Protein AF-A0A269PMN9-F1 (afdb_monomer_lite)

Sequence (134 aa):
MSVNKYFLNYPHYIQTQVMQLIQSNKVKTYLSNKYPTPHNINSDKALYQYANDLKQQYLRNTPQISKALYEKQKDLIQNALGTHTFISRNHGGKLKSKHEIRIAQSLKSAPSEMLKMLVVHELAHFKEKDHNYS

Structure (mmCIF, N/CA/C/O backbone):
data_AF-A0A269PMN9-F1
#
_entry.id   AF-A0A269PMN9-F1
#
loop_
_atom_site.group_PDB
_atom_site.id
_atom_site.type_symbol
_atom_site.label_atom_id
_at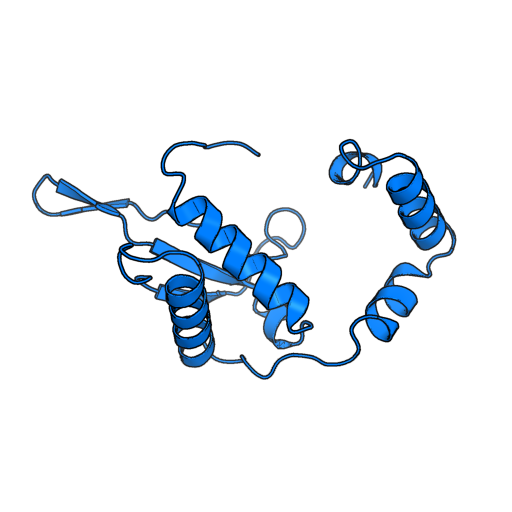om_site.label_alt_id
_atom_site.label_comp_id
_atom_site.label_asym_id
_atom_site.label_entity_id
_atom_site.label_seq_id
_atom_site.pdbx_PDB_ins_code
_atom_site.Cartn_x
_atom_site.Cartn_y
_atom_site.Cartn_z
_atom_site.occupancy
_atom_site.B_iso_or_equiv
_atom_site.auth_seq_id
_atom_site.auth_comp_id
_atom_site.auth_asym_id
_atom_site.auth_atom_id
_atom_site.pdbx_PDB_model_num
ATOM 1 N N . MET A 1 1 ? -13.107 15.926 9.255 1.00 47.47 1 MET A N 1
ATOM 2 C CA . MET A 1 1 ? -13.192 15.591 7.814 1.00 47.47 1 MET A CA 1
ATOM 3 C C . MET A 1 1 ? -14.573 15.040 7.524 1.00 47.47 1 MET A C 1
ATOM 5 O O . MET A 1 1 ? -15.030 14.188 8.273 1.00 47.47 1 MET A O 1
ATOM 9 N N . SER A 1 2 ? -15.240 15.529 6.479 1.00 54.59 2 SER A N 1
ATOM 10 C CA . SER A 1 2 ? -16.531 14.981 6.062 1.00 54.59 2 SER A CA 1
ATOM 11 C C . SER A 1 2 ? -16.298 13.688 5.285 1.00 54.59 2 SER A C 1
ATOM 13 O O . SER A 1 2 ? -15.721 13.702 4.200 1.00 54.59 2 SER A O 1
ATOM 15 N N . VAL A 1 3 ? -16.731 12.574 5.865 1.00 60.06 3 VAL A N 1
ATOM 16 C CA . VAL A 1 3 ? -16.657 11.211 5.308 1.00 60.06 3 VAL A CA 1
ATOM 17 C C . VAL A 1 3 ? -17.305 11.141 3.934 1.00 60.06 3 VAL A C 1
ATOM 19 O O . VAL A 1 3 ? -16.841 10.391 3.080 1.00 60.06 3 VAL A O 1
ATOM 22 N N . ASN A 1 4 ? -18.300 12.002 3.695 1.00 59.62 4 ASN A N 1
ATOM 23 C CA . ASN A 1 4 ? -18.970 12.119 2.413 1.00 59.62 4 ASN A CA 1
ATOM 24 C C . ASN A 1 4 ? -17.971 12.206 1.259 1.00 59.62 4 ASN A C 1
ATOM 26 O O . ASN A 1 4 ? -18.122 11.425 0.333 1.00 59.62 4 ASN A O 1
ATOM 30 N N . LYS A 1 5 ? -16.893 13.006 1.342 1.00 67.44 5 LYS A N 1
ATOM 31 C CA . LYS A 1 5 ? -15.985 13.235 0.198 1.00 67.44 5 LYS A CA 1
ATOM 32 C C . LYS A 1 5 ? -15.399 11.948 -0.410 1.00 67.44 5 LYS A C 1
ATOM 34 O O . LYS A 1 5 ? -15.234 11.894 -1.621 1.00 67.44 5 LYS A O 1
ATOM 39 N N . TYR A 1 6 ? -15.115 10.923 0.396 1.00 70.00 6 TYR A N 1
ATOM 40 C CA . TYR A 1 6 ? -14.498 9.677 -0.085 1.00 70.00 6 TYR A CA 1
ATOM 41 C C . TYR A 1 6 ? -15.510 8.620 -0.541 1.00 70.00 6 TYR A C 1
ATOM 43 O O . TYR A 1 6 ? -15.151 7.715 -1.290 1.00 70.00 6 TYR A O 1
ATOM 51 N N . PHE A 1 7 ? -16.768 8.728 -0.102 1.00 80.69 7 PHE A N 1
ATOM 52 C CA . PHE A 1 7 ? -17.793 7.712 -0.345 1.00 80.69 7 PHE A CA 1
ATOM 53 C C . PHE A 1 7 ? -18.938 8.184 -1.255 1.00 80.69 7 PHE A C 1
ATOM 55 O O . PHE A 1 7 ? -19.815 7.377 -1.552 1.00 80.69 7 PHE A O 1
ATOM 62 N N . LEU A 1 8 ? -18.921 9.438 -1.740 1.00 80.81 8 LEU A N 1
ATOM 63 C CA . LEU A 1 8 ? -19.996 10.022 -2.567 1.00 80.81 8 LEU A CA 1
ATOM 64 C C . LEU A 1 8 ? -20.405 9.139 -3.755 1.00 80.81 8 LEU A C 1
ATOM 66 O O . LEU A 1 8 ? -21.589 9.039 -4.060 1.00 80.81 8 LEU A O 1
ATOM 70 N N . ASN A 1 9 ? -19.434 8.490 -4.398 1.00 84.81 9 ASN A N 1
ATOM 71 C CA . ASN A 1 9 ? -19.658 7.700 -5.612 1.00 84.81 9 ASN A CA 1
ATOM 72 C C . ASN A 1 9 ? -20.007 6.226 -5.333 1.00 84.81 9 ASN A C 1
ATOM 74 O O . ASN A 1 9 ? -20.180 5.449 -6.268 1.00 84.81 9 ASN A O 1
ATOM 78 N N . TYR A 1 10 ? -20.097 5.818 -4.064 1.00 87.31 10 TYR A N 1
ATOM 79 C CA . TYR A 1 10 ? -20.509 4.465 -3.693 1.00 87.31 10 TYR A CA 1
ATOM 80 C C . TYR A 1 10 ? -22.030 4.386 -3.516 1.00 87.31 10 TYR A C 1
ATOM 82 O O . TYR A 1 10 ? -22.654 5.385 -3.156 1.00 87.31 10 TYR A O 1
ATOM 90 N N . PRO A 1 11 ? -22.650 3.206 -3.700 1.00 92.56 11 PRO A N 1
ATOM 91 C CA . PRO A 1 11 ? -24.074 3.022 -3.444 1.00 92.56 11 PRO A CA 1
ATOM 92 C C . PRO A 1 11 ? -24.497 3.487 -2.045 1.00 92.56 11 PRO A C 1
ATOM 94 O O . PRO A 1 11 ? -23.754 3.313 -1.075 1.00 92.56 11 PRO A O 1
ATOM 97 N N . HIS A 1 12 ? -25.722 4.008 -1.921 1.00 89.00 12 HIS A N 1
ATOM 98 C CA . HIS A 1 12 ? -26.209 4.610 -0.675 1.00 89.00 12 HIS A CA 1
ATOM 99 C C . HIS A 1 12 ? -26.077 3.677 0.538 1.00 89.00 12 HIS A C 1
ATOM 101 O O . HIS A 1 12 ? -25.635 4.106 1.598 1.00 89.00 12 HIS A O 1
ATOM 107 N N . TYR A 1 13 ? -26.345 2.378 0.367 1.00 91.44 13 TYR A N 1
ATOM 108 C CA . TYR A 1 13 ? -26.222 1.400 1.451 1.00 91.44 13 TYR A CA 1
ATOM 109 C C . TYR A 1 13 ? -24.791 1.290 2.016 1.00 91.44 13 TYR A C 1
ATOM 111 O O . TYR A 1 13 ? -24.628 1.073 3.216 1.00 91.44 13 TYR A O 1
ATOM 119 N N . ILE A 1 14 ? -23.751 1.476 1.189 1.00 91.06 14 ILE A N 1
ATOM 120 C CA . ILE A 1 14 ? -22.351 1.516 1.640 1.00 91.06 14 ILE A CA 1
ATOM 121 C C . ILE A 1 14 ? -22.097 2.794 2.432 1.00 91.06 14 ILE A C 1
ATOM 123 O O . ILE A 1 14 ? -21.517 2.738 3.515 1.00 91.06 14 ILE A O 1
ATOM 127 N N . GLN A 1 15 ? -22.565 3.936 1.919 1.00 90.56 15 GLN A N 1
ATOM 128 C CA . GLN A 1 15 ? -22.425 5.219 2.607 1.00 90.56 15 GLN A CA 1
ATOM 129 C C . GLN A 1 15 ? -23.058 5.153 4.004 1.00 90.56 15 GLN A C 1
ATOM 131 O O . GLN A 1 15 ? -22.416 5.521 4.988 1.00 90.56 15 GLN A O 1
ATOM 136 N N . THR A 1 16 ? -24.271 4.601 4.117 1.00 91.50 16 THR A N 1
ATOM 137 C CA . THR A 1 16 ? -24.971 4.425 5.395 1.00 91.50 16 THR A CA 1
ATOM 138 C C . THR A 1 16 ? -24.180 3.553 6.369 1.00 91.50 16 THR A C 1
ATOM 140 O O . THR A 1 16 ? -23.981 3.956 7.513 1.00 91.50 16 THR A O 1
ATOM 143 N N . GLN A 1 17 ? -23.685 2.390 5.932 1.00 91.31 17 GLN A N 1
ATOM 144 C CA . GLN A 1 17 ? -22.903 1.489 6.791 1.00 91.31 17 GLN A CA 1
ATOM 145 C C . GLN A 1 17 ? -21.628 2.158 7.314 1.00 91.31 17 GLN A C 1
ATOM 147 O O . GLN A 1 17 ? -21.309 2.069 8.501 1.00 91.31 17 GLN A O 1
ATOM 152 N N . VAL A 1 18 ? -20.911 2.867 6.440 1.00 90.19 18 VAL A N 1
ATOM 153 C CA . VAL A 1 18 ? -19.691 3.593 6.808 1.00 90.19 18 VAL A CA 1
ATOM 154 C C . VAL A 1 18 ? -20.010 4.688 7.825 1.00 90.19 18 VAL A C 1
ATOM 156 O O . VAL A 1 18 ? -19.368 4.757 8.874 1.00 90.19 18 VAL A O 1
ATOM 159 N N . MET A 1 19 ? -21.046 5.492 7.571 1.00 90.12 19 MET A N 1
ATOM 160 C CA . MET A 1 19 ? -21.477 6.550 8.486 1.00 90.12 19 MET A CA 1
ATOM 161 C C . MET A 1 19 ? -21.875 6.000 9.859 1.00 90.12 19 MET A C 1
ATOM 163 O O . MET A 1 19 ? -21.452 6.554 10.873 1.00 90.12 19 MET A O 1
ATOM 167 N N . GLN A 1 20 ? -22.600 4.880 9.914 1.00 92.69 20 GLN A N 1
ATOM 168 C CA . GLN A 1 20 ? -22.957 4.218 11.172 1.00 92.69 20 GLN A CA 1
ATOM 169 C C . GLN A 1 20 ? -21.723 3.750 11.952 1.00 92.69 20 GLN A C 1
ATOM 171 O O . GLN A 1 20 ? -21.640 3.956 13.165 1.00 92.69 20 GLN A O 1
ATOM 176 N N . LEU A 1 21 ? -20.736 3.147 11.279 1.00 92.94 21 LEU A N 1
ATOM 177 C CA . LEU A 1 21 ? -19.492 2.711 11.923 1.00 92.94 21 LEU A CA 1
ATOM 178 C C . LEU A 1 21 ? -18.706 3.886 12.510 1.00 92.94 21 LEU A C 1
ATOM 180 O O . LEU A 1 21 ? -18.116 3.756 13.584 1.00 92.94 21 LEU A O 1
ATOM 184 N N . ILE A 1 22 ? -18.712 5.030 11.829 1.00 90.75 22 ILE A N 1
ATOM 185 C CA . ILE A 1 22 ? -18.024 6.242 12.278 1.00 90.75 22 ILE A CA 1
ATOM 186 C C . ILE A 1 22 ? -18.755 6.883 13.453 1.00 90.75 22 ILE A C 1
ATOM 188 O O . ILE A 1 22 ? -18.129 7.143 14.477 1.00 90.75 22 ILE A O 1
ATOM 192 N N . GLN A 1 23 ? -20.071 7.080 13.342 1.00 92.75 23 GLN A N 1
ATOM 193 C CA . GLN A 1 23 ? -20.893 7.655 14.412 1.00 92.75 23 GLN A CA 1
ATOM 194 C C . GLN A 1 23 ? -20.839 6.818 15.692 1.00 92.75 23 GLN A C 1
ATOM 196 O O . GLN A 1 23 ? -20.830 7.364 16.790 1.00 92.75 23 GLN A O 1
ATOM 201 N N . SER A 1 24 ? -20.757 5.494 15.556 1.00 94.56 24 SER A N 1
ATOM 202 C CA . SER A 1 24 ? -20.635 4.579 16.694 1.00 94.56 24 SER A CA 1
ATOM 203 C C . SER A 1 24 ? -19.200 4.380 17.194 1.00 94.56 24 SER A C 1
ATOM 205 O O . SER A 1 24 ? -18.997 3.619 18.137 1.00 94.56 24 SER A O 1
ATOM 207 N N . ASN A 1 25 ? -18.203 5.031 16.582 1.00 92.75 25 ASN A N 1
ATOM 208 C CA . ASN A 1 25 ? -16.778 4.854 16.878 1.00 92.75 25 ASN A CA 1
ATOM 209 C C . ASN A 1 25 ? -16.305 3.380 16.804 1.00 92.75 25 ASN A C 1
ATOM 211 O O . ASN A 1 25 ? -15.410 2.949 17.530 1.00 92.75 25 ASN A O 1
ATOM 215 N N . LYS A 1 26 ? -16.916 2.582 15.915 1.00 95.12 26 LYS A N 1
ATOM 216 C CA . LYS A 1 26 ? -16.652 1.139 15.745 1.00 95.12 26 LYS A CA 1
ATOM 217 C C . LYS A 1 26 ? -15.756 0.808 14.553 1.00 95.12 26 LYS A C 1
ATOM 219 O O . LYS A 1 26 ? -15.458 -0.364 14.337 1.00 95.12 26 LYS A O 1
ATOM 224 N N . VAL A 1 27 ? -15.294 1.809 13.797 1.00 90.69 27 VAL A N 1
ATOM 225 C CA . VAL A 1 27 ? -14.461 1.614 12.591 1.00 90.69 27 VAL A CA 1
ATOM 226 C C . VAL A 1 27 ? -13.228 0.760 12.879 1.00 90.69 27 VAL A C 1
ATOM 228 O O . VAL A 1 27 ? -12.989 -0.221 12.179 1.00 90.69 27 VAL A O 1
ATOM 231 N N . LYS A 1 28 ? -12.464 1.101 13.927 1.00 89.75 28 LYS A N 1
ATOM 232 C CA . LYS A 1 28 ? -11.243 0.370 14.293 1.00 89.75 28 LYS A CA 1
ATOM 233 C C . LYS A 1 28 ? -11.551 -1.098 14.580 1.00 89.75 28 LYS A C 1
ATOM 235 O O . LYS A 1 28 ? -10.952 -1.968 13.966 1.00 89.75 28 LYS A O 1
ATOM 240 N N . THR A 1 29 ? -12.515 -1.361 15.461 1.00 94.00 29 THR A N 1
ATOM 241 C CA . THR A 1 29 ? -12.924 -2.722 15.833 1.00 94.00 29 THR A CA 1
ATOM 242 C C . THR A 1 29 ? -13.395 -3.520 14.622 1.00 94.00 29 THR A C 1
ATOM 244 O O . THR A 1 29 ? -12.977 -4.657 14.436 1.00 94.00 29 THR A O 1
ATOM 247 N N . TYR A 1 30 ? -14.222 -2.918 13.765 1.00 94.25 30 TYR A N 1
ATOM 248 C CA . TYR A 1 30 ? -14.697 -3.563 12.544 1.00 94.25 30 TYR A CA 1
ATOM 249 C C . TYR A 1 30 ? -13.536 -3.964 11.625 1.00 94.25 30 TYR A C 1
ATOM 251 O O . TYR A 1 30 ? -13.463 -5.116 11.201 1.00 94.25 30 TYR A O 1
ATOM 259 N N . LEU A 1 31 ? -12.607 -3.041 11.347 1.00 90.38 31 LEU A N 1
ATOM 260 C CA . LEU A 1 31 ? -11.468 -3.308 10.467 1.00 90.38 31 LEU A CA 1
ATOM 261 C C . LEU A 1 31 ? -10.487 -4.314 11.074 1.00 90.38 31 LEU A C 1
ATOM 263 O O . LEU A 1 31 ? -10.039 -5.201 10.358 1.00 90.38 31 LEU A O 1
ATOM 267 N N . SER A 1 32 ? -10.195 -4.225 12.374 1.00 90.81 32 SER A N 1
ATOM 268 C CA . SER A 1 32 ? -9.321 -5.184 13.060 1.00 90.81 32 SER A CA 1
ATOM 269 C C . SER A 1 32 ? -9.911 -6.594 13.089 1.00 90.81 32 SER A C 1
ATOM 271 O O . SER A 1 32 ? -9.173 -7.556 12.925 1.00 90.81 32 SER A O 1
ATOM 273 N N . ASN A 1 33 ? -11.232 -6.729 13.238 1.00 94.19 33 ASN A N 1
ATOM 274 C CA . ASN A 1 33 ? -11.892 -8.035 13.189 1.00 94.19 33 ASN A CA 1
ATOM 275 C C . ASN A 1 33 ? -11.944 -8.597 11.763 1.00 94.19 33 ASN A C 1
ATOM 277 O O . ASN A 1 33 ? -11.775 -9.796 11.566 1.00 94.19 33 ASN A O 1
ATOM 281 N N . LYS A 1 34 ? -12.192 -7.736 10.769 1.00 94.00 34 LYS A N 1
ATOM 282 C CA . LYS A 1 34 ? -12.287 -8.143 9.361 1.00 94.00 34 LYS A CA 1
ATOM 283 C C . LYS A 1 34 ? -10.927 -8.493 8.760 1.00 94.00 34 LYS A C 1
ATOM 285 O O . LYS A 1 34 ? -10.851 -9.380 7.918 1.00 94.00 34 LYS A O 1
ATOM 290 N N . TYR A 1 35 ? -9.878 -7.799 9.192 1.00 92.62 35 TYR A N 1
ATOM 291 C CA . TYR A 1 35 ? -8.517 -7.948 8.696 1.00 92.62 35 TYR A CA 1
ATOM 292 C C . TYR A 1 35 ? -7.531 -8.108 9.868 1.00 92.62 35 TYR A C 1
ATOM 294 O O . TYR A 1 35 ? -6.783 -7.179 10.182 1.00 92.62 35 TYR A O 1
ATOM 302 N N . PRO A 1 36 ? -7.539 -9.269 10.548 1.00 92.12 36 PRO A N 1
ATOM 303 C CA . PRO A 1 36 ? -6.788 -9.465 11.789 1.00 92.12 36 PRO A CA 1
ATOM 304 C C . PRO A 1 36 ? -5.289 -9.692 11.570 1.00 92.12 36 PRO A C 1
ATOM 306 O O . PRO A 1 36 ? -4.491 -9.471 12.481 1.00 92.12 36 PRO A O 1
ATOM 309 N N . THR A 1 37 ? -4.894 -10.156 10.383 1.00 92.12 37 THR A N 1
ATOM 310 C CA . THR A 1 37 ? -3.534 -10.636 10.128 1.00 92.12 37 THR A CA 1
ATOM 311 C C . THR A 1 37 ? -2.747 -9.640 9.275 1.00 92.12 37 THR A C 1
ATOM 313 O O . THR A 1 37 ? -3.148 -9.361 8.141 1.00 92.12 37 THR A O 1
ATOM 316 N N . PRO A 1 38 ? -1.615 -9.110 9.776 1.00 92.44 38 PRO A N 1
ATOM 317 C CA . PRO A 1 38 ? -0.717 -8.296 8.970 1.00 92.44 38 PRO A CA 1
ATOM 318 C C . PRO A 1 38 ? 0.062 -9.163 7.973 1.00 92.44 38 PRO A C 1
ATOM 320 O O . PRO A 1 38 ? 0.246 -10.361 8.178 1.00 92.44 38 PRO A O 1
ATOM 323 N N . HIS A 1 39 ? 0.563 -8.557 6.900 1.00 94.25 39 HIS A N 1
ATOM 324 C CA . HIS A 1 39 ? 1.438 -9.251 5.953 1.00 94.25 39 HIS A CA 1
ATOM 325 C C . HIS A 1 39 ? 2.905 -9.305 6.416 1.00 94.25 39 HIS A C 1
ATOM 327 O O . HIS A 1 39 ? 3.369 -8.474 7.195 1.00 94.25 39 HIS A O 1
ATOM 333 N N . ASN A 1 40 ? 3.700 -10.194 5.814 1.00 95.19 40 ASN A N 1
ATOM 334 C CA . ASN A 1 40 ? 5.125 -10.370 6.146 1.00 95.19 40 ASN A CA 1
ATOM 335 C C . ASN A 1 40 ? 6.083 -9.598 5.214 1.00 95.19 40 ASN A C 1
ATOM 337 O O . ASN A 1 40 ? 7.301 -9.748 5.296 1.00 95.19 40 ASN A O 1
ATOM 341 N N . ILE A 1 41 ? 5.554 -8.763 4.319 1.00 95.62 41 ILE A N 1
ATOM 342 C CA . ILE A 1 41 ? 6.335 -7.951 3.379 1.00 95.62 41 ILE A CA 1
ATOM 343 C C . ILE A 1 41 ? 6.807 -6.696 4.123 1.00 95.62 41 ILE A C 1
ATOM 345 O O . ILE A 1 41 ? 6.087 -5.715 4.231 1.00 95.62 41 ILE A O 1
ATOM 349 N N . ASN A 1 42 ? 7.999 -6.744 4.718 1.00 93.56 42 ASN A N 1
ATOM 350 C CA . ASN A 1 42 ? 8.496 -5.688 5.614 1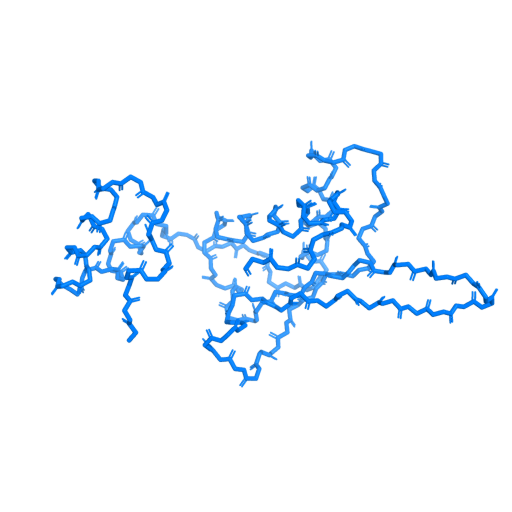.00 93.56 42 ASN A CA 1
ATOM 351 C C . ASN A 1 42 ? 9.825 -5.055 5.159 1.00 93.56 42 ASN A C 1
ATOM 353 O O . ASN A 1 42 ? 10.386 -4.206 5.862 1.00 93.56 42 ASN A O 1
ATOM 357 N N . SER A 1 43 ? 10.320 -5.429 3.979 1.00 95.44 43 SER A N 1
ATOM 358 C CA . SER A 1 43 ? 11.541 -4.895 3.374 1.00 95.44 43 SER A CA 1
ATOM 359 C C . SER A 1 43 ? 11.288 -4.426 1.946 1.00 95.44 43 SER A C 1
ATOM 361 O O . SER A 1 43 ? 10.412 -4.953 1.261 1.00 95.44 43 SER A O 1
ATOM 363 N N . ASP A 1 44 ? 12.090 -3.470 1.479 1.00 94.69 44 ASP A N 1
ATOM 364 C CA . ASP A 1 44 ? 12.006 -2.952 0.107 1.00 94.69 44 ASP A CA 1
ATOM 365 C C . ASP A 1 44 ? 12.204 -4.070 -0.926 1.00 94.69 44 ASP A C 1
ATOM 367 O O . ASP A 1 44 ? 11.504 -4.127 -1.932 1.00 94.69 44 ASP A O 1
ATOM 371 N N . LYS A 1 45 ? 13.100 -5.026 -0.638 1.00 96.12 45 LYS A N 1
ATOM 372 C CA . LYS A 1 45 ? 13.323 -6.204 -1.486 1.00 96.12 45 LYS A CA 1
ATOM 373 C C . LYS A 1 45 ? 12.068 -7.074 -1.592 1.00 96.12 45 LYS A C 1
ATOM 375 O O . LYS A 1 45 ? 11.699 -7.470 -2.694 1.00 96.12 45 LYS A O 1
ATOM 380 N N . ALA A 1 46 ? 11.413 -7.361 -0.466 1.00 96.69 46 ALA A N 1
ATOM 381 C CA . ALA A 1 46 ? 10.183 -8.150 -0.463 1.00 96.69 46 ALA A CA 1
ATOM 382 C C . ALA A 1 46 ? 9.044 -7.413 -1.182 1.00 96.69 46 ALA A C 1
ATOM 384 O O . ALA A 1 46 ? 8.315 -8.025 -1.956 1.00 96.69 46 ALA A O 1
ATOM 385 N N . LEU A 1 47 ? 8.926 -6.098 -0.975 1.00 94.12 47 LEU A N 1
ATOM 386 C CA . LEU A 1 47 ? 7.923 -5.268 -1.641 1.00 94.12 47 LEU A CA 1
ATOM 387 C C . LEU A 1 47 ? 8.140 -5.226 -3.157 1.00 94.12 47 LEU A C 1
ATOM 389 O O . LEU A 1 47 ? 7.186 -5.334 -3.923 1.00 94.12 47 LEU A O 1
ATOM 393 N N . TYR A 1 48 ? 9.394 -5.113 -3.592 1.00 94.56 48 TYR A N 1
ATOM 394 C CA . TYR A 1 48 ? 9.764 -5.157 -5.002 1.00 94.56 48 TYR A CA 1
ATOM 395 C C . TYR A 1 48 ? 9.389 -6.481 -5.660 1.00 94.56 48 TYR A C 1
ATOM 397 O O . TYR A 1 48 ? 8.807 -6.475 -6.746 1.00 94.56 48 TYR A O 1
ATOM 405 N N . GLN A 1 49 ? 9.697 -7.603 -5.004 1.00 96.19 49 GLN A N 1
ATOM 406 C CA . GLN A 1 49 ? 9.322 -8.921 -5.506 1.00 96.19 49 GLN A CA 1
ATOM 407 C C . GLN A 1 49 ? 7.799 -9.039 -5.601 1.00 96.19 49 GLN A C 1
ATOM 409 O O . GLN A 1 49 ? 7.271 -9.295 -6.678 1.00 96.19 49 GLN A O 1
ATOM 414 N N . TYR A 1 50 ? 7.102 -8.722 -4.509 1.00 95.62 50 TYR A N 1
ATOM 415 C CA . TYR A 1 50 ? 5.647 -8.778 -4.430 1.00 95.62 50 TYR A CA 1
ATOM 416 C C . TYR A 1 50 ? 4.957 -7.965 -5.532 1.00 95.62 50 TYR A C 1
ATOM 418 O O . TYR A 1 50 ? 4.029 -8.440 -6.187 1.00 95.62 50 TYR A O 1
ATOM 426 N N . ALA A 1 51 ? 5.429 -6.743 -5.777 1.00 92.06 51 ALA A N 1
ATOM 427 C CA . ALA A 1 51 ? 4.856 -5.892 -6.806 1.00 92.06 51 ALA A CA 1
ATOM 428 C C . ALA A 1 51 ? 5.123 -6.419 -8.224 1.00 92.06 51 ALA A C 1
ATOM 430 O O . ALA A 1 51 ? 4.236 -6.345 -9.075 1.00 92.06 51 ALA A O 1
ATOM 431 N N . ASN A 1 52 ? 6.304 -6.991 -8.488 1.00 92.69 52 ASN A N 1
ATOM 432 C CA . ASN A 1 52 ? 6.584 -7.618 -9.780 1.00 92.69 52 ASN A CA 1
ATOM 433 C C . ASN A 1 52 ? 5.773 -8.905 -9.994 1.00 92.69 52 ASN A C 1
ATOM 435 O O . ASN A 1 52 ? 5.311 -9.123 -11.114 1.00 92.69 52 ASN A O 1
ATOM 439 N N . ASP A 1 53 ? 5.533 -9.696 -8.946 1.00 94.56 53 ASP A N 1
ATOM 440 C CA . ASP A 1 53 ? 4.690 -10.897 -9.010 1.00 94.56 53 ASP A CA 1
ATOM 441 C C . ASP A 1 53 ? 3.241 -10.525 -9.365 1.00 94.56 53 ASP A C 1
ATOM 443 O O . ASP A 1 53 ? 2.656 -11.074 -10.302 1.00 94.56 53 ASP A O 1
ATOM 447 N N . LEU A 1 54 ? 2.675 -9.514 -8.691 1.00 92.75 54 LEU A N 1
ATOM 448 C CA . LEU A 1 54 ? 1.346 -8.988 -9.022 1.00 92.75 54 LEU A CA 1
ATOM 449 C C . LEU A 1 54 ? 1.306 -8.421 -10.445 1.00 92.75 54 LEU A C 1
ATOM 451 O O . LEU A 1 54 ? 0.378 -8.693 -11.207 1.00 92.75 54 LEU A O 1
ATOM 455 N N . LYS A 1 55 ? 2.331 -7.669 -10.846 1.00 90.75 55 LYS A N 1
ATOM 456 C CA . LYS A 1 55 ? 2.451 -7.160 -12.213 1.00 90.75 55 LYS A CA 1
ATOM 457 C C . LYS A 1 55 ? 2.478 -8.303 -13.229 1.00 90.75 55 LYS A C 1
ATOM 459 O O . LYS A 1 55 ? 1.837 -8.191 -14.268 1.00 90.75 55 LYS A O 1
ATOM 464 N N . GLN A 1 56 ? 3.180 -9.400 -12.954 1.00 91.19 56 GLN A N 1
ATOM 465 C CA . GLN A 1 56 ? 3.228 -10.554 -13.852 1.00 91.19 56 GLN A CA 1
ATOM 466 C C . GLN A 1 56 ? 1.855 -11.228 -13.949 1.00 91.19 56 GLN A C 1
ATOM 468 O O . GLN A 1 56 ? 1.451 -11.645 -15.037 1.00 91.19 56 GLN A O 1
ATOM 473 N N . GLN A 1 57 ? 1.124 -11.279 -12.834 1.00 91.81 57 GLN A N 1
ATOM 474 C CA . GLN A 1 57 ? -0.221 -11.836 -12.767 1.00 91.81 57 GLN A CA 1
ATOM 475 C C . GLN A 1 57 ? -1.244 -11.014 -13.571 1.00 91.81 57 GLN A C 1
ATOM 477 O O . GLN A 1 57 ? -2.003 -11.597 -14.346 1.00 91.81 57 GLN A O 1
ATOM 482 N N . TYR A 1 58 ? -1.267 -9.684 -13.411 1.00 88.31 58 TYR A N 1
ATOM 483 C CA . TYR A 1 58 ? -2.334 -8.824 -13.957 1.00 88.31 58 TYR A CA 1
ATOM 484 C C . TYR A 1 58 ? -1.950 -8.034 -15.220 1.00 88.31 58 TYR A C 1
ATOM 486 O O . TYR A 1 58 ? -2.828 -7.659 -15.992 1.00 88.31 58 TYR A O 1
ATOM 494 N N . LEU A 1 59 ? -0.660 -7.780 -15.466 1.00 84.44 59 LEU A N 1
ATOM 495 C CA . LEU A 1 59 ? -0.166 -6.905 -16.539 1.00 84.44 59 LEU A CA 1
ATOM 496 C C . LEU A 1 59 ? 0.918 -7.596 -17.370 1.00 84.44 59 LEU A C 1
ATOM 498 O O . LEU A 1 59 ? 2.108 -7.271 -17.309 1.00 84.44 59 LEU A O 1
ATOM 502 N N . ARG A 1 60 ? 0.493 -8.555 -18.192 1.00 78.81 60 ARG A N 1
ATOM 503 C CA . ARG A 1 60 ? 1.382 -9.239 -19.139 1.00 78.81 60 ARG A CA 1
ATOM 504 C C . ARG A 1 60 ? 1.959 -8.231 -20.146 1.00 78.81 60 ARG A C 1
ATOM 506 O O . ARG A 1 60 ? 1.269 -7.307 -20.565 1.00 78.81 60 ARG A O 1
ATOM 513 N N . ASN A 1 61 ? 3.223 -8.415 -20.530 1.00 78.75 61 ASN A N 1
ATOM 514 C CA . ASN A 1 61 ? 3.950 -7.602 -21.523 1.00 78.75 61 ASN A CA 1
ATOM 515 C C . ASN A 1 61 ? 4.230 -6.130 -21.157 1.00 78.75 61 ASN A C 1
ATOM 517 O O . ASN A 1 61 ? 4.611 -5.345 -22.022 1.00 78.75 61 ASN A O 1
ATOM 521 N N . THR A 1 62 ? 4.104 -5.733 -19.890 1.00 76.12 62 THR A N 1
ATOM 522 C CA . THR A 1 62 ? 4.608 -4.425 -19.436 1.00 76.12 62 THR A CA 1
ATOM 523 C C . THR A 1 62 ? 6.099 -4.495 -19.056 1.00 76.12 62 THR A C 1
ATOM 525 O O . THR A 1 62 ? 6.614 -5.590 -18.811 1.00 76.12 62 THR A O 1
ATOM 528 N N . PRO A 1 63 ? 6.837 -3.374 -18.967 1.00 79.00 63 PRO A N 1
ATOM 529 C CA . PRO A 1 63 ? 8.164 -3.344 -18.343 1.00 79.00 63 PRO A CA 1
ATOM 530 C C . PRO A 1 63 ? 8.140 -3.741 -16.857 1.00 79.00 63 PRO A C 1
ATOM 532 O O . PRO A 1 63 ? 7.092 -3.699 -16.210 1.00 79.00 63 PRO A O 1
ATOM 535 N N . GLN A 1 64 ? 9.284 -4.157 -16.308 1.00 81.75 64 GLN A N 1
ATOM 536 C CA . GLN A 1 64 ? 9.425 -4.359 -14.861 1.00 81.75 64 GLN A CA 1
ATOM 537 C C . GLN A 1 64 ? 9.351 -3.030 -14.107 1.00 81.75 64 GLN A C 1
ATOM 539 O O . GLN A 1 64 ? 9.692 -1.966 -14.634 1.00 81.75 64 GLN A O 1
ATOM 544 N N . ILE A 1 65 ? 8.935 -3.111 -12.845 1.00 85.00 65 ILE A N 1
ATOM 545 C CA . ILE A 1 65 ? 8.976 -1.972 -11.931 1.00 85.00 65 ILE A CA 1
ATOM 546 C C . ILE A 1 65 ? 10.451 -1.624 -11.707 1.00 85.00 65 ILE A C 1
ATOM 548 O O . ILE A 1 65 ? 11.288 -2.508 -11.521 1.00 85.00 65 ILE A O 1
ATOM 552 N N . SER A 1 66 ? 10.792 -0.336 -11.753 1.00 86.62 66 SER A N 1
ATOM 553 C CA . SER A 1 66 ? 12.174 0.122 -11.568 1.00 86.62 66 SER A CA 1
ATOM 554 C C . SER A 1 66 ? 12.588 0.097 -10.100 1.00 86.62 66 SER A C 1
ATOM 556 O O . SER A 1 66 ? 13.743 -0.183 -9.792 1.00 86.62 66 SER A O 1
ATOM 558 N N . LYS A 1 67 ? 11.652 0.399 -9.194 1.00 87.31 67 LYS A N 1
ATOM 559 C CA . LYS A 1 67 ? 11.890 0.396 -7.751 1.00 87.31 67 LYS A CA 1
ATOM 560 C C . LYS A 1 67 ? 10.582 0.227 -6.982 1.00 87.31 67 LYS A C 1
ATOM 562 O O . LYS A 1 67 ? 9.568 0.785 -7.382 1.00 87.31 67 LYS A O 1
ATOM 567 N N . ALA A 1 68 ? 10.617 -0.482 -5.861 1.00 89.44 68 ALA A N 1
ATOM 568 C CA . ALA A 1 68 ? 9.549 -0.446 -4.870 1.00 89.44 68 ALA A CA 1
ATOM 569 C C . ALA A 1 68 ? 10.179 -0.299 -3.482 1.00 89.44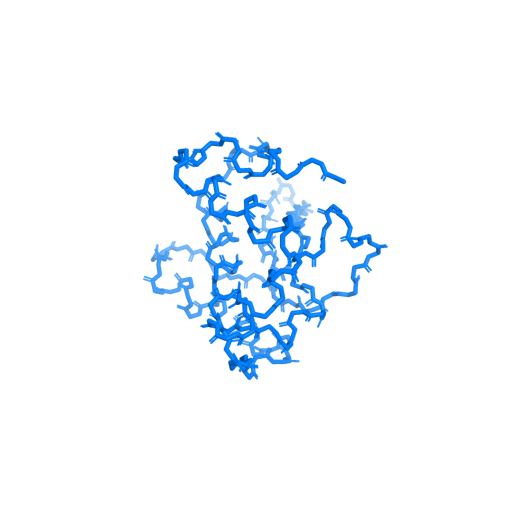 68 ALA A C 1
ATOM 571 O O . ALA A 1 68 ? 11.146 -1.001 -3.186 1.00 89.44 68 ALA A O 1
ATOM 572 N N . LEU A 1 69 ? 9.705 0.644 -2.668 1.00 90.00 69 LEU A N 1
ATOM 573 C CA . LEU A 1 69 ? 10.334 0.964 -1.382 1.00 90.00 69 LEU A CA 1
ATOM 574 C C . LEU A 1 69 ? 9.341 1.465 -0.334 1.00 90.00 69 LEU A C 1
ATOM 576 O O . LEU A 1 69 ? 8.315 2.061 -0.669 1.00 90.00 69 LEU A O 1
ATOM 580 N N . TYR A 1 70 ? 9.692 1.262 0.935 1.00 87.75 70 TYR A N 1
ATOM 581 C CA . TYR A 1 70 ? 8.983 1.844 2.066 1.00 87.75 70 TYR A CA 1
ATOM 582 C C . TYR A 1 70 ? 9.550 3.218 2.438 1.00 87.75 70 TYR A C 1
ATOM 584 O O . TYR A 1 70 ? 10.713 3.341 2.823 1.00 87.75 70 TYR A O 1
ATOM 592 N N . GLU A 1 71 ? 8.709 4.251 2.415 1.00 83.81 71 GLU A N 1
ATOM 593 C CA . GLU A 1 71 ? 9.108 5.639 2.661 1.00 83.81 71 GLU A CA 1
ATOM 594 C C . GLU A 1 71 ? 8.433 6.245 3.903 1.00 83.81 71 GLU A C 1
ATOM 596 O O . GLU A 1 71 ? 7.261 5.989 4.212 1.00 83.81 71 GLU A O 1
ATOM 601 N N . LYS A 1 72 ? 9.191 7.072 4.636 1.00 78.62 72 LYS A N 1
ATOM 602 C CA . LYS A 1 72 ? 8.646 7.925 5.701 1.00 78.62 72 LYS A CA 1
ATOM 603 C C . LYS A 1 72 ? 7.828 9.039 5.049 1.00 78.62 72 LYS A C 1
ATOM 605 O O . LYS A 1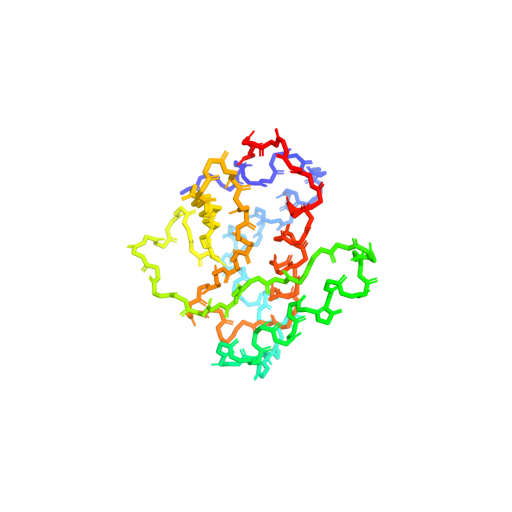 72 ? 8.406 9.871 4.356 1.00 78.62 72 LYS A O 1
ATOM 610 N N . GLN A 1 73 ? 6.512 9.079 5.264 1.00 66.31 73 GLN A N 1
ATOM 611 C CA . GLN A 1 73 ? 5.724 10.209 4.759 1.00 66.31 73 GLN A CA 1
ATOM 612 C C . GLN A 1 73 ? 5.896 11.424 5.660 1.00 66.31 73 GLN A C 1
ATOM 614 O O . GLN A 1 73 ? 5.999 11.298 6.880 1.00 66.31 73 GLN A O 1
ATOM 619 N N . LYS A 1 74 ? 5.900 12.603 5.035 1.00 53.22 74 LYS A N 1
ATOM 620 C CA . LYS A 1 74 ? 5.916 13.896 5.727 1.00 53.22 74 LYS A CA 1
ATOM 621 C C . LYS A 1 74 ? 4.517 14.378 6.123 1.00 53.22 74 LYS A C 1
ATOM 623 O O . LYS A 1 74 ? 4.419 15.151 7.065 1.00 53.22 74 LYS A O 1
ATOM 628 N N . ASP A 1 75 ? 3.466 13.918 5.438 1.00 50.81 75 ASP A N 1
ATOM 629 C CA . ASP A 1 75 ? 2.089 14.353 5.684 1.00 50.81 75 ASP A CA 1
ATOM 630 C C . ASP A 1 75 ? 1.118 13.159 5.701 1.00 50.81 75 ASP A C 1
ATOM 632 O O . ASP A 1 75 ? 0.957 12.444 4.709 1.00 50.81 75 ASP A O 1
ATOM 636 N N . LEU A 1 76 ? 0.503 12.936 6.865 1.00 48.62 76 LEU A N 1
ATOM 637 C CA . LEU A 1 76 ? -0.411 11.829 7.172 1.00 48.62 76 LEU A CA 1
ATOM 638 C C . LEU A 1 76 ? -1.820 12.032 6.597 1.00 48.62 76 LEU A C 1
ATOM 640 O O . LEU A 1 76 ? -2.675 11.176 6.799 1.00 48.62 76 LEU A O 1
ATOM 644 N N . ILE A 1 77 ? -2.104 13.163 5.944 1.00 48.41 77 ILE A N 1
ATOM 645 C CA . ILE A 1 77 ? -3.463 13.499 5.495 1.00 48.41 77 ILE A CA 1
ATOM 646 C C . ILE A 1 77 ? -3.633 13.368 3.978 1.00 48.41 77 ILE A C 1
ATOM 648 O O . ILE A 1 77 ? -4.660 12.859 3.538 1.00 48.41 77 ILE A O 1
ATOM 652 N N . GLN A 1 78 ? -2.649 13.787 3.177 1.00 43.19 78 GLN A N 1
ATOM 653 C CA . GLN A 1 78 ? -2.744 13.718 1.710 1.00 43.19 78 GLN A CA 1
ATOM 654 C C . GLN A 1 78 ? -2.056 12.485 1.104 1.00 43.19 78 GLN A C 1
ATOM 656 O O . GLN A 1 78 ? -2.508 12.001 0.076 1.00 43.19 78 GLN A O 1
ATOM 661 N N . ASN A 1 79 ? -1.019 11.939 1.756 1.00 48.84 79 ASN A N 1
ATOM 662 C CA . ASN A 1 79 ? -0.163 10.875 1.198 1.00 48.84 79 ASN A CA 1
ATOM 663 C C . ASN A 1 79 ? 0.014 9.668 2.145 1.00 48.84 79 ASN A C 1
ATOM 665 O O . ASN A 1 79 ? 0.945 8.879 2.002 1.00 48.84 79 ASN A O 1
ATOM 669 N N . ALA A 1 80 ? -0.877 9.525 3.130 1.00 47.09 80 ALA A N 1
ATOM 670 C CA . ALA A 1 80 ? -0.763 8.609 4.277 1.00 47.09 80 ALA A CA 1
ATOM 671 C C . ALA A 1 80 ? -0.705 7.107 3.939 1.00 47.09 80 ALA A C 1
ATOM 673 O O . ALA A 1 80 ? -0.385 6.273 4.789 1.00 47.09 80 ALA A O 1
ATOM 674 N N . LEU A 1 81 ? -1.116 6.751 2.722 1.00 54.53 81 LEU A N 1
ATOM 675 C CA . LEU A 1 81 ? -1.212 5.371 2.251 1.00 54.53 81 LEU A CA 1
ATOM 676 C C . LEU A 1 81 ? -0.082 5.013 1.270 1.00 54.53 81 LEU A C 1
ATOM 678 O O . LEU A 1 81 ? 0.112 3.847 0.944 1.00 54.53 81 LEU A O 1
ATOM 682 N N . GLY A 1 82 ? 0.714 5.993 0.848 1.00 47.00 82 GLY A N 1
ATOM 683 C CA . GLY A 1 82 ? 1.704 5.862 -0.216 1.00 47.00 82 GLY A CA 1
ATOM 684 C C . GLY A 1 82 ? 1.727 7.136 -1.052 1.00 47.00 82 GLY A C 1
ATOM 685 O O . GLY A 1 82 ? 0.705 7.801 -1.199 1.00 47.00 82 GLY A O 1
ATOM 686 N N . THR A 1 83 ? 2.903 7.502 -1.561 1.00 47.91 83 THR A N 1
ATOM 687 C CA . THR A 1 83 ? 3.044 8.668 -2.444 1.00 47.91 83 THR A CA 1
ATOM 688 C C . THR A 1 83 ? 3.425 8.165 -3.826 1.00 47.91 83 THR A C 1
ATOM 690 O O . THR A 1 83 ? 4.496 7.588 -3.990 1.00 47.91 83 THR A O 1
ATOM 693 N N . HIS A 1 84 ? 2.594 8.400 -4.837 1.00 50.38 84 HIS A N 1
ATOM 694 C CA . HIS A 1 84 ? 3.008 8.188 -6.221 1.00 50.38 84 HIS A CA 1
ATOM 695 C C . HIS A 1 84 ? 4.118 9.189 -6.567 1.00 50.38 84 HIS A C 1
ATOM 697 O O . HIS A 1 84 ? 3.989 10.389 -6.320 1.00 50.38 84 HIS A O 1
ATOM 703 N N . THR A 1 85 ? 5.225 8.746 -7.161 1.00 45.25 85 THR A N 1
ATOM 704 C CA . THR A 1 85 ? 6.147 9.680 -7.824 1.00 45.25 85 THR A CA 1
ATOM 705 C C . THR A 1 85 ? 6.554 9.112 -9.173 1.00 45.25 85 THR A C 1
ATOM 707 O O . THR A 1 85 ? 7.452 8.278 -9.271 1.00 45.25 85 THR A O 1
ATOM 710 N N . PHE A 1 86 ? 5.904 9.591 -10.234 1.00 43.69 86 PHE A N 1
ATOM 711 C CA . PHE A 1 86 ? 6.370 9.387 -11.601 1.00 43.69 86 PHE A CA 1
ATOM 712 C C . PHE A 1 86 ? 7.618 10.244 -11.825 1.00 43.69 86 PHE A C 1
ATOM 714 O O . PHE A 1 86 ? 7.535 11.423 -12.163 1.00 43.69 86 PHE A O 1
ATOM 721 N N . ILE A 1 87 ? 8.802 9.667 -11.611 1.00 42.31 87 ILE A N 1
ATOM 722 C CA . ILE A 1 87 ? 10.056 10.361 -11.911 1.00 42.31 87 ILE A CA 1
ATOM 723 C C . ILE A 1 87 ? 10.398 10.116 -13.383 1.00 42.31 87 ILE A C 1
ATOM 725 O O . ILE A 1 87 ? 10.950 9.079 -13.758 1.00 42.31 87 ILE A O 1
ATOM 729 N N . SER A 1 88 ? 10.095 11.101 -14.227 1.00 33.19 88 SER A N 1
ATOM 730 C CA . SER A 1 88 ? 10.618 11.160 -15.589 1.00 33.19 88 SER A CA 1
ATOM 731 C C . SER A 1 88 ? 12.016 11.784 -15.577 1.00 33.19 88 SER A C 1
ATOM 733 O O . SER A 1 88 ? 12.193 12.904 -15.099 1.00 33.19 88 SER A O 1
ATOM 735 N N . ARG A 1 89 ? 13.036 11.071 -16.075 1.00 41.28 89 ARG A N 1
ATOM 736 C CA . ARG A 1 89 ? 14.378 11.641 -16.301 1.00 41.28 89 ARG A CA 1
ATOM 737 C C . ARG A 1 89 ? 14.723 11.582 -17.785 1.00 41.28 89 ARG A C 1
ATOM 739 O O . ARG A 1 89 ? 14.630 10.526 -18.411 1.00 41.28 89 ARG A O 1
ATOM 746 N N . ASN A 1 90 ? 15.150 12.720 -18.328 1.00 32.66 90 ASN A N 1
ATOM 747 C CA . ASN A 1 90 ? 15.657 12.824 -19.691 1.00 32.66 90 ASN A CA 1
ATOM 748 C C . ASN A 1 90 ? 17.101 12.295 -19.731 1.00 32.66 90 ASN A C 1
ATOM 750 O O . ASN A 1 90 ? 17.957 12.783 -18.992 1.00 32.66 90 ASN A O 1
ATOM 754 N N . HIS A 1 91 ? 17.378 11.283 -20.554 1.00 36.84 91 HIS A N 1
ATOM 755 C CA . HIS A 1 91 ? 18.735 10.778 -20.768 1.00 36.84 91 HIS A CA 1
ATOM 756 C C . HIS A 1 91 ? 18.993 10.677 -22.270 1.00 36.84 91 HIS A C 1
ATOM 758 O O . HIS A 1 91 ? 18.382 9.857 -22.953 1.00 36.84 91 HIS A O 1
ATOM 764 N N . GLY A 1 92 ? 19.873 11.539 -22.785 1.00 46.66 92 GLY A N 1
ATOM 765 C CA . GLY A 1 92 ? 20.226 11.564 -24.208 1.00 46.66 92 GLY A CA 1
ATOM 766 C C . GLY A 1 92 ? 19.059 11.922 -25.137 1.00 46.66 92 GLY A C 1
ATOM 767 O O . GLY A 1 92 ? 18.909 11.307 -26.186 1.00 46.66 92 GLY A O 1
ATOM 768 N N . GLY A 1 93 ? 18.191 12.859 -24.736 1.00 43.59 93 GLY A N 1
ATOM 769 C CA . GLY A 1 93 ? 17.082 13.349 -25.568 1.00 43.59 93 GLY A CA 1
ATOM 770 C C . GLY A 1 93 ? 15.847 12.440 -25.628 1.00 43.59 93 GLY A C 1
ATOM 771 O O . GLY A 1 93 ? 14.886 12.775 -26.314 1.00 43.59 93 GLY A O 1
ATOM 772 N N . LYS A 1 94 ? 15.838 11.310 -24.904 1.00 42.09 94 LYS A N 1
ATOM 773 C CA . LYS A 1 94 ? 14.671 10.426 -24.754 1.00 42.09 94 LYS A CA 1
ATOM 774 C C . LYS A 1 94 ? 14.221 10.391 -23.291 1.00 42.09 94 LYS A C 1
ATOM 776 O O . LYS A 1 94 ? 15.012 10.075 -22.397 1.00 42.09 94 LYS A O 1
ATOM 781 N N . LEU A 1 95 ? 12.937 10.665 -23.041 1.00 44.56 95 LEU A N 1
ATOM 782 C CA . LEU A 1 95 ? 12.311 10.420 -21.738 1.00 44.56 95 LEU A CA 1
ATOM 783 C C . LEU A 1 95 ? 12.275 8.906 -21.483 1.00 44.56 95 LEU A C 1
ATOM 785 O O . LEU A 1 95 ? 11.580 8.169 -22.183 1.00 44.56 95 LEU A O 1
ATOM 789 N N . LYS A 1 96 ? 13.000 8.432 -20.464 1.00 51.59 96 LYS A N 1
ATOM 790 C CA . LYS A 1 96 ? 12.791 7.087 -19.915 1.00 51.59 96 LYS A CA 1
ATOM 791 C C . LYS A 1 96 ? 11.935 7.217 -18.661 1.00 51.59 96 LYS A C 1
ATOM 793 O O . LYS A 1 96 ? 12.398 7.745 -17.650 1.00 51.59 96 LYS A O 1
ATOM 798 N N . SER A 1 97 ? 10.698 6.732 -18.722 1.00 57.09 97 SER A N 1
ATOM 799 C CA . SER A 1 97 ? 9.847 6.614 -17.539 1.00 57.09 97 SER A CA 1
ATOM 800 C C . SER A 1 97 ? 10.404 5.518 -16.630 1.00 57.09 97 SER A C 1
ATOM 802 O O . SER A 1 97 ? 10.528 4.362 -17.041 1.00 57.09 97 SER A O 1
ATOM 804 N N . LYS A 1 98 ? 10.772 5.876 -15.396 1.00 67.31 98 LYS A N 1
ATOM 805 C CA . LYS A 1 98 ? 11.063 4.901 -14.341 1.00 67.31 98 LYS A CA 1
ATOM 806 C C . LYS A 1 98 ? 9.825 4.773 -13.471 1.00 67.31 98 LYS A C 1
ATOM 808 O O . LYS A 1 98 ? 9.344 5.765 -12.932 1.00 67.31 98 LYS A O 1
ATOM 813 N N . HIS A 1 99 ? 9.306 3.557 -13.367 1.00 74.75 99 HIS A N 1
ATOM 814 C CA . HIS A 1 99 ? 8.120 3.276 -12.567 1.00 74.75 99 HIS A CA 1
ATOM 815 C C . HIS A 1 99 ? 8.566 2.904 -11.157 1.00 74.75 99 HIS A C 1
ATOM 817 O O . HIS A 1 99 ? 9.185 1.855 -10.957 1.00 74.75 99 HIS A O 1
ATOM 823 N N . GLU A 1 100 ? 8.303 3.793 -10.204 1.00 83.38 100 GLU A N 1
ATOM 824 C CA . GLU A 1 100 ? 8.617 3.590 -8.794 1.00 83.38 100 GLU A CA 1
ATOM 825 C C . GLU A 1 100 ? 7.326 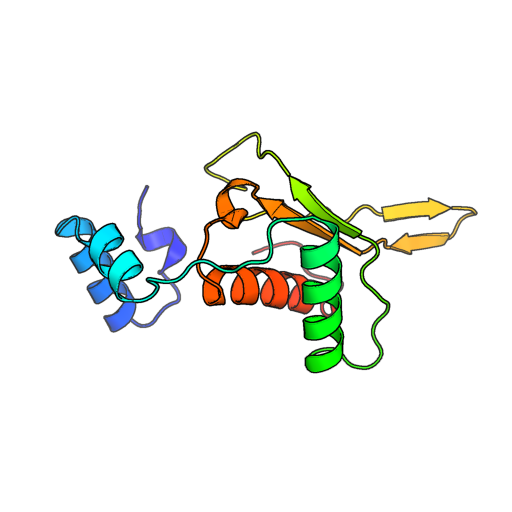3.471 -7.983 1.00 83.38 100 GLU A C 1
ATOM 827 O O . GLU A 1 100 ? 6.425 4.291 -8.132 1.00 83.38 100 GLU A O 1
ATOM 832 N N . ILE A 1 101 ? 7.265 2.473 -7.106 1.00 83.69 101 ILE A N 1
ATOM 833 C CA . ILE A 1 101 ? 6.199 2.309 -6.116 1.00 83.69 101 ILE A CA 1
ATOM 834 C C . ILE A 1 101 ? 6.749 2.719 -4.749 1.00 83.69 101 ILE A C 1
ATOM 836 O O . ILE A 1 101 ? 7.782 2.208 -4.307 1.00 83.69 101 ILE A O 1
ATOM 840 N N . ARG A 1 102 ? 6.069 3.636 -4.060 1.00 84.62 102 ARG A N 1
ATOM 841 C CA . ARG A 1 102 ? 6.481 4.108 -2.731 1.00 84.62 102 ARG A CA 1
ATOM 842 C C . ARG A 1 102 ? 5.341 3.924 -1.751 1.00 84.62 102 ARG A C 1
ATOM 844 O O . ARG A 1 102 ? 4.343 4.639 -1.784 1.00 84.62 102 ARG A O 1
ATOM 851 N N . ILE A 1 103 ? 5.516 2.949 -0.872 1.00 83.25 103 ILE A N 1
ATOM 852 C CA . ILE A 1 103 ? 4.524 2.578 0.131 1.00 83.25 103 ILE A CA 1
ATOM 853 C C . ILE A 1 103 ? 4.911 3.188 1.469 1.00 83.25 103 ILE A C 1
ATOM 855 O O . ILE A 1 103 ? 6.083 3.297 1.831 1.00 83.25 103 ILE A O 1
ATOM 859 N N . ALA A 1 104 ? 3.905 3.586 2.230 1.00 83.19 104 ALA A N 1
ATOM 860 C CA . ALA A 1 104 ? 4.087 4.126 3.556 1.00 83.19 104 ALA A CA 1
ATOM 861 C C . ALA A 1 104 ? 4.783 3.144 4.518 1.00 83.19 104 ALA A C 1
ATOM 863 O O . ALA A 1 104 ? 4.387 1.985 4.614 1.00 83.19 104 ALA A O 1
ATOM 864 N N . GLN A 1 105 ? 5.771 3.596 5.304 1.00 86.12 105 GLN A N 1
ATOM 865 C CA . GLN A 1 105 ? 6.395 2.741 6.335 1.00 86.12 105 GLN A CA 1
ATOM 866 C C . GLN A 1 105 ? 5.391 2.184 7.358 1.00 86.12 105 GLN A C 1
ATOM 868 O O . GLN A 1 105 ? 5.557 1.053 7.811 1.00 86.12 105 GLN A O 1
ATOM 873 N N . SER A 1 106 ? 4.341 2.940 7.686 1.00 82.06 106 SER A N 1
ATOM 874 C CA . SER A 1 106 ? 3.244 2.505 8.563 1.00 82.06 106 SER A CA 1
ATOM 875 C C . SER A 1 106 ? 2.481 1.293 8.024 1.00 82.06 106 SER A C 1
ATOM 877 O O . SER A 1 106 ? 1.880 0.558 8.801 1.00 82.06 106 SER A O 1
ATOM 879 N N . LEU A 1 107 ? 2.534 1.037 6.714 1.00 85.19 107 LEU A N 1
ATOM 880 C CA . LEU A 1 107 ? 1.852 -0.098 6.100 1.00 85.19 107 LEU A CA 1
ATOM 881 C C . LEU A 1 107 ? 2.624 -1.407 6.216 1.00 85.19 107 LEU A C 1
ATOM 883 O O . LEU A 1 107 ? 2.093 -2.436 5.833 1.00 85.19 107 LEU A O 1
ATOM 887 N N . LYS A 1 108 ? 3.829 -1.427 6.799 1.00 89.88 108 LYS A N 1
ATOM 888 C CA . LYS A 1 108 ? 4.530 -2.693 7.077 1.00 89.88 108 LYS A CA 1
ATOM 889 C C . LYS A 1 108 ? 3.739 -3.635 7.988 1.00 89.88 108 LYS A C 1
ATOM 891 O O . LYS A 1 108 ? 3.949 -4.840 7.925 1.00 89.88 108 LYS A O 1
ATOM 896 N N . SER A 1 109 ? 2.864 -3.086 8.828 1.00 87.81 109 SER A N 1
ATOM 897 C CA . SER A 1 109 ? 1.971 -3.830 9.719 1.00 87.81 109 SER A CA 1
ATOM 898 C C . SER A 1 109 ? 0.516 -3.824 9.240 1.00 87.81 109 SER A C 1
ATOM 900 O O . SER A 1 109 ? -0.387 -4.076 10.035 1.00 87.81 109 SER A O 1
ATOM 902 N N . ALA A 1 110 ? 0.264 -3.479 7.975 1.00 88.25 110 ALA A N 1
ATOM 903 C CA . ALA A 1 110 ? -1.079 -3.493 7.418 1.00 88.25 110 ALA A CA 1
ATOM 904 C C . ALA A 1 110 ? -1.518 -4.917 7.036 1.00 88.25 110 ALA A C 1
ATOM 906 O O . ALA A 1 110 ? -0.678 -5.799 6.819 1.00 88.25 110 ALA A O 1
ATOM 907 N N . PRO A 1 111 ? -2.833 -5.149 6.903 1.00 92.00 111 PRO A N 1
ATOM 908 C CA . PRO A 1 111 ? -3.346 -6.382 6.332 1.00 92.00 111 PRO A CA 1
ATOM 909 C C . PRO A 1 111 ? -2.888 -6.618 4.894 1.00 92.00 111 PRO A C 1
ATOM 911 O O . PRO A 1 111 ? -2.658 -5.676 4.127 1.00 92.00 111 PRO A O 1
ATOM 914 N N . SER A 1 112 ? -2.813 -7.889 4.504 1.00 91.44 112 SER A N 1
ATOM 915 C CA . SER A 1 112 ? -2.358 -8.297 3.169 1.00 91.44 112 SER A CA 1
ATOM 916 C C . SER A 1 112 ? -3.197 -7.701 2.035 1.00 91.44 112 SER A C 1
ATOM 918 O O . SER A 1 112 ? -2.664 -7.271 1.014 1.00 91.44 112 SER A O 1
ATOM 920 N N . GLU A 1 113 ? -4.504 -7.599 2.246 1.00 90.19 113 GLU A N 1
ATOM 921 C CA . GLU A 1 113 ? -5.493 -7.078 1.315 1.00 90.19 113 GLU A CA 1
ATOM 922 C C . GLU A 1 113 ? -5.298 -5.585 1.086 1.00 90.19 113 GLU A C 1
ATOM 924 O O . GLU A 1 113 ? -5.463 -5.108 -0.034 1.00 90.19 113 GLU A O 1
ATOM 929 N N . MET A 1 114 ? -4.901 -4.856 2.130 1.00 86.25 114 MET A N 1
ATOM 930 C CA . MET A 1 114 ? -4.630 -3.427 2.043 1.00 86.25 114 MET A CA 1
ATOM 931 C C . MET A 1 114 ? -3.375 -3.166 1.210 1.00 86.25 114 MET A C 1
ATOM 933 O O . MET A 1 114 ? -3.412 -2.343 0.297 1.00 86.25 114 MET A O 1
ATOM 937 N N . LEU A 1 115 ? -2.291 -3.910 1.462 1.00 89.00 115 LEU A N 1
ATOM 938 C CA . LEU A 1 115 ? -1.085 -3.813 0.640 1.00 89.00 115 LEU A CA 1
ATOM 939 C C . LEU A 1 115 ? -1.362 -4.228 -0.810 1.00 89.00 115 LEU A C 1
ATOM 941 O O . LEU A 1 115 ? -0.939 -3.536 -1.733 1.00 89.00 115 LEU A O 1
ATOM 945 N N . LYS A 1 116 ? -2.098 -5.327 -1.020 1.00 90.88 116 LYS A N 1
ATOM 946 C CA . LYS A 1 116 ? -2.473 -5.795 -2.359 1.00 90.88 116 LYS A CA 1
ATOM 947 C C . LYS A 1 116 ? -3.275 -4.743 -3.113 1.00 90.88 116 LYS A C 1
ATOM 949 O O . LYS A 1 116 ? -2.966 -4.478 -4.268 1.00 90.88 116 LYS A O 1
ATOM 954 N N . MET A 1 117 ? -4.294 -4.168 -2.471 1.00 87.69 117 MET A N 1
ATOM 955 C CA . MET A 1 117 ? -5.143 -3.133 -3.059 1.00 87.69 117 MET A CA 1
ATOM 956 C C . MET A 1 117 ? -4.299 -1.953 -3.527 1.00 87.69 117 MET A C 1
ATOM 958 O O . MET A 1 117 ? -4.411 -1.569 -4.688 1.00 87.69 117 MET A O 1
ATOM 962 N N . LEU A 1 118 ? -3.408 -1.454 -2.666 1.00 85.06 118 LEU A N 1
ATOM 963 C CA . LEU A 1 118 ? -2.523 -0.345 -3.009 1.00 85.06 118 LEU A CA 1
ATOM 964 C C . LEU A 1 118 ? -1.633 -0.711 -4.191 1.00 85.06 118 LEU A C 1
ATOM 966 O O . LEU A 1 118 ? -1.687 -0.049 -5.215 1.00 85.06 118 LEU A O 1
ATOM 970 N N . VAL A 1 119 ? -0.888 -1.816 -4.117 1.00 87.19 119 VAL A N 1
ATOM 971 C CA . VAL A 1 119 ? 0.027 -2.209 -5.200 1.00 87.19 119 VAL A CA 1
ATOM 972 C C . VAL A 1 119 ? -0.713 -2.461 -6.518 1.00 87.19 119 VAL A C 1
ATOM 974 O O . VAL A 1 119 ? -0.221 -2.079 -7.572 1.00 87.19 119 VAL A O 1
ATOM 977 N N . VAL A 1 120 ? -1.900 -3.069 -6.500 1.00 87.38 120 VAL A N 1
ATOM 978 C CA . VAL A 1 120 ? -2.700 -3.258 -7.722 1.00 87.38 120 VAL A CA 1
ATOM 979 C C . VAL A 1 120 ? -3.206 -1.923 -8.269 1.00 87.38 120 VAL A C 1
ATOM 981 O O . VAL A 1 120 ? -3.191 -1.743 -9.483 1.00 87.38 120 VAL A O 1
ATOM 984 N N . HIS A 1 121 ? -3.608 -0.985 -7.410 1.00 81.56 121 HIS A N 1
ATOM 985 C CA . HIS A 1 121 ? -3.977 0.370 -7.820 1.00 81.56 121 HIS A CA 1
ATOM 986 C C . HIS A 1 121 ? -2.802 1.077 -8.509 1.00 81.56 121 HIS A C 1
ATOM 988 O O . HIS A 1 121 ? -2.957 1.589 -9.615 1.00 81.56 121 HIS A O 1
ATOM 994 N N . GLU A 1 122 ? -1.603 0.998 -7.924 1.00 77.81 122 GLU A N 1
ATOM 995 C CA . GLU A 1 122 ? -0.368 1.503 -8.540 1.00 77.81 122 GLU A CA 1
ATOM 996 C C . GLU A 1 122 ? -0.120 0.892 -9.922 1.00 77.81 122 GLU A C 1
ATOM 998 O O . GLU A 1 122 ? 0.252 1.569 -10.881 1.00 77.81 122 GLU A O 1
ATOM 1003 N N . LEU A 1 123 ? -0.318 -0.419 -10.032 1.00 81.56 123 LEU A N 1
ATOM 1004 C CA . LEU A 1 123 ? -0.144 -1.138 -11.283 1.00 81.56 123 LEU A CA 1
ATOM 1005 C C . LEU A 1 123 ? -1.216 -0.762 -12.312 1.00 81.56 123 LEU A C 1
ATOM 1007 O O . LEU A 1 123 ? -0.907 -0.695 -13.496 1.00 81.56 123 LEU A O 1
ATOM 1011 N N . ALA A 1 124 ? -2.449 -0.467 -11.912 1.00 81.06 124 ALA A N 1
ATOM 1012 C CA . ALA A 1 124 ? -3.463 0.025 -12.843 1.00 81.06 124 ALA A CA 1
ATOM 1013 C C . ALA A 1 124 ? -3.020 1.354 -13.487 1.00 81.06 124 ALA A C 1
ATOM 1015 O O . ALA A 1 124 ? -3.006 1.458 -14.717 1.00 81.06 124 ALA A O 1
ATOM 1016 N N . HIS A 1 125 ? -2.500 2.288 -12.681 1.00 74.12 125 HIS A N 1
ATOM 1017 C CA . HIS A 1 125 ? -1.903 3.545 -13.165 1.00 74.12 125 HIS A CA 1
ATOM 1018 C C . HIS A 1 125 ? -0.693 3.333 -14.082 1.00 74.12 125 HIS A C 1
ATOM 1020 O O . HIS A 1 125 ? -0.398 4.160 -14.939 1.00 74.12 125 HIS A O 1
ATOM 1026 N N . PHE A 1 126 ? 0.011 2.203 -13.961 1.00 70.00 126 PHE A N 1
ATOM 1027 C CA . PHE A 1 126 ? 1.095 1.848 -14.880 1.00 70.00 126 PHE A CA 1
ATOM 1028 C C . PHE A 1 126 ? 0.597 1.680 -16.327 1.00 70.00 126 PHE A C 1
ATOM 1030 O O . PHE A 1 126 ? 1.313 2.017 -17.275 1.00 70.00 126 PHE A O 1
ATOM 1037 N N . LYS A 1 127 ? -0.598 1.102 -16.509 1.00 65.81 127 LYS A N 1
ATOM 1038 C CA . LYS A 1 127 ? -1.173 0.807 -17.830 1.00 65.81 127 LYS A CA 1
ATOM 1039 C C . LYS A 1 127 ? -1.804 2.051 -18.461 1.00 65.81 127 LYS A C 1
ATOM 1041 O O . LYS A 1 127 ? -1.747 2.207 -19.679 1.00 65.81 127 LYS A O 1
ATOM 1046 N N . GLU A 1 128 ? -2.365 2.927 -17.638 1.00 62.00 128 GLU A N 1
ATOM 1047 C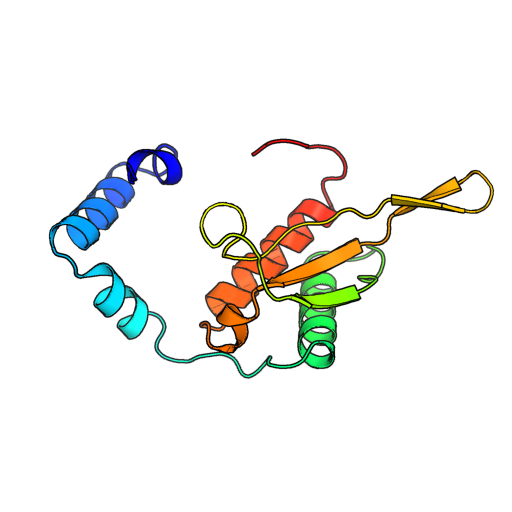 CA . GLU A 1 128 ? -3.085 4.133 -18.046 1.00 62.00 128 GLU A CA 1
ATOM 1048 C C . GLU A 1 128 ? -2.146 5.347 -18.019 1.00 62.00 128 GLU A C 1
ATOM 1050 O O . GLU A 1 128 ? -2.146 6.145 -17.092 1.00 62.00 128 GLU A O 1
ATOM 1055 N N . LYS A 1 129 ? -1.295 5.482 -19.042 1.00 52.97 129 LYS A N 1
ATOM 1056 C CA . LYS A 1 129 ? -0.250 6.521 -19.126 1.00 52.97 129 LYS A CA 1
ATOM 1057 C C . LYS A 1 129 ? -0.727 7.990 -19.124 1.00 52.97 129 LYS A C 1
ATOM 1059 O O . LYS A 1 129 ? 0.140 8.850 -19.238 1.00 52.97 129 LYS A O 1
ATOM 1064 N N . ASP A 1 130 ? -2.020 8.298 -18.993 1.00 41.00 130 ASP A N 1
ATOM 1065 C CA . ASP A 1 130 ? -2.539 9.614 -19.404 1.00 41.00 130 ASP A CA 1
ATOM 1066 C C . ASP A 1 130 ? -3.483 10.369 -18.467 1.00 41.00 130 ASP A C 1
ATOM 1068 O O . ASP A 1 130 ? -3.977 11.415 -18.873 1.00 41.00 130 ASP A O 1
ATOM 1072 N N . HIS A 1 131 ? -3.737 9.957 -17.225 1.00 42.31 131 HIS A N 1
ATOM 1073 C CA . HIS A 1 131 ? -4.582 10.788 -16.358 1.00 42.31 131 HIS A CA 1
ATOM 1074 C C . HIS A 1 131 ? -3.883 11.175 -15.054 1.00 42.31 131 HIS A C 1
ATOM 1076 O O . HIS A 1 131 ? -3.974 10.518 -14.021 1.00 42.31 131 HIS A O 1
ATOM 1082 N N . ASN A 1 132 ? -3.242 12.350 -15.108 1.00 36.16 132 ASN A N 1
ATOM 1083 C CA . ASN A 1 132 ? -3.398 13.307 -14.016 1.00 36.16 132 ASN A CA 1
ATOM 1084 C C . ASN A 1 132 ? -4.901 13.406 -13.690 1.00 36.16 132 ASN A C 1
ATOM 1086 O O . ASN A 1 132 ? -5.712 13.511 -14.608 1.00 36.16 132 ASN A O 1
ATOM 1090 N N . TYR A 1 133 ? -5.217 13.428 -12.395 1.00 39.91 133 TYR A N 1
ATOM 1091 C CA . TYR A 1 133 ? -6.534 13.581 -11.759 1.00 39.91 133 TYR A CA 1
ATOM 1092 C C . TYR A 1 133 ? -7.284 12.291 -11.388 1.00 39.91 133 TYR A C 1
ATOM 1094 O O . TYR A 1 133 ? -7.941 11.642 -12.199 1.00 39.91 133 TYR A O 1
ATOM 1102 N N . SER A 1 134 ? -7.294 12.024 -10.081 1.00 30.62 134 SER A N 1
ATOM 1103 C CA . SER A 1 134 ? -8.471 11.619 -9.302 1.00 30.62 134 SER A CA 1
ATOM 1104 C C . SER A 1 134 ? -8.349 12.211 -7.900 1.00 30.62 134 SER A C 1
ATOM 1106 O O . SER A 1 134 ? -7.226 12.164 -7.354 1.00 30.62 134 SER A O 1
#

Foldseek 3Di:
DPPCVVCVPPPPVVVVVVVVCVVVVNVVVVQCVVFVAADQQQFQVSLQVVLQVVCVVPPPPDDRQQGEGEDADPDCPPAVAFDFDFDFDDDPNDTDTHHYTYGYNVSNRPGPVSSSVRSVVSSVCSVVVDDDDD

pLDDT: mean 76.74, std 19.42, range [30.62, 96.69]

Secondary structure (DSSP, 8-state):
--THHHHTTS-HHHHHHHHHHHHTT-HHHHHHHHS--B-S--SHHHHHHHHHHHHHHH-TTPPPPSEEEEE--S-TTTSTTB----EEEEETTEEEEE-EEEEEGGGGGSBHHHHHHHHHHHHHHHH-TT----

Radius of gyration: 17.18 Å; chains: 1; bounding box: 46×27×42 Å